Protein AF-A0A439DXZ3-F1 (afdb_monomer_lite)

Radius of gyration: 14.21 Å; chains: 1; bounding box: 31×34×32 Å

Organism: NCBI:txid1335622

Sequence (67 aa):
MESWRARLGVLASRGETSGPRVDECRAALSFWRMHATLVRELHISDDEAHSLLTVIEQHGNREAVAR

Structure (mmCIF, N/CA/C/O backbone):
data_AF-A0A439DXZ3-F1
#
_entry.id   AF-A0A439DXZ3-F1
#
loop_
_atom_site.group_PDB
_atom_site.id
_atom_site.type_symbol
_atom_site.label_atom_id
_atom_site.label_alt_id
_atom_site.label_comp_id
_atom_site.label_asym_id
_atom_site.label_entity_id
_atom_site.label_seq_id
_atom_site.pdbx_PDB_ins_code
_atom_site.Cartn_x
_atom_site.Cartn_y
_atom_site.Cartn_z
_atom_site.occupancy
_atom_site.B_iso_or_equiv
_atom_site.auth_seq_id
_atom_site.auth_comp_id
_atom_site.auth_asym_id
_atom_site.auth_atom_id
_atom_site.pdbx_PDB_model_num
ATOM 1 N N . MET A 1 1 ? 4.775 8.557 2.800 1.00 70.56 1 MET A N 1
ATOM 2 C CA . MET A 1 1 ? 4.319 8.501 1.386 1.00 70.56 1 MET A CA 1
ATOM 3 C C . MET A 1 1 ? 5.219 9.313 0.445 1.00 70.56 1 MET A C 1
ATOM 5 O O . MET A 1 1 ? 5.597 8.791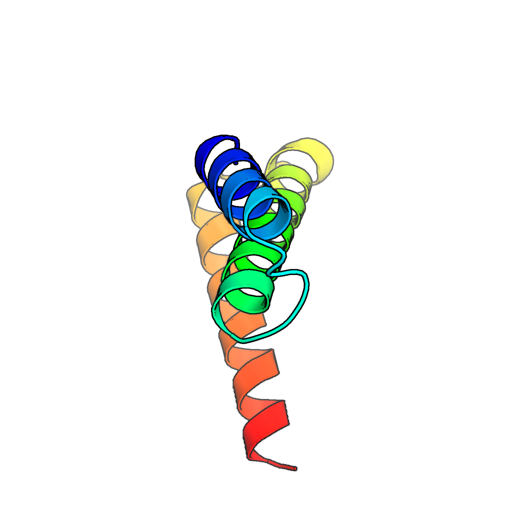 -0.598 1.00 70.56 1 MET A O 1
ATOM 9 N N . GLU A 1 2 ? 5.601 10.550 0.793 1.00 72.25 2 GLU A N 1
ATOM 10 C CA . GLU A 1 2 ? 6.458 11.406 -0.055 1.00 72.25 2 GLU A CA 1
ATOM 11 C C . GLU A 1 2 ? 7.849 10.820 -0.339 1.00 72.25 2 GLU A C 1
ATOM 13 O O . GLU A 1 2 ? 8.297 10.863 -1.482 1.00 72.25 2 GLU A O 1
ATOM 18 N N . SER A 1 3 ? 8.486 10.178 0.646 1.00 89.94 3 SER A N 1
ATOM 19 C CA . SER A 1 3 ? 9.793 9.523 0.475 1.00 89.94 3 SER A CA 1
ATOM 20 C C . SER A 1 3 ? 9.786 8.435 -0.609 1.00 89.94 3 SER A C 1
ATOM 22 O O . SER A 1 3 ? 10.695 8.368 -1.434 1.00 89.94 3 SER A O 1
ATOM 24 N N . TRP A 1 4 ? 8.729 7.619 -0.666 1.00 94.12 4 TRP A N 1
ATOM 25 C CA . TRP A 1 4 ? 8.561 6.570 -1.678 1.00 94.12 4 TRP A CA 1
ATOM 26 C C . TRP A 1 4 ? 8.242 7.130 -3.067 1.00 94.12 4 TRP A C 1
ATOM 28 O O . TRP A 1 4 ? 8.769 6.631 -4.059 1.00 94.12 4 TRP A O 1
ATOM 38 N N . ARG A 1 5 ? 7.436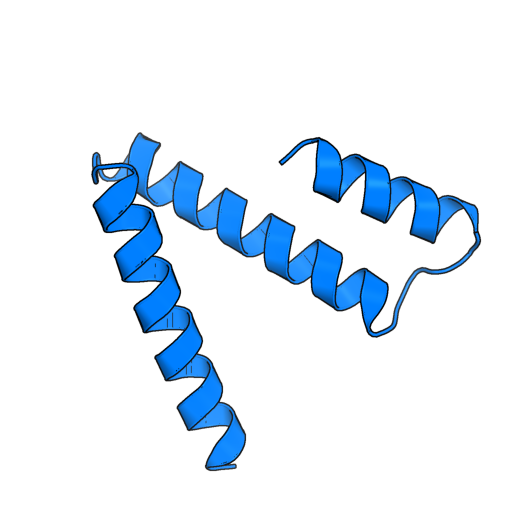 8.200 -3.153 1.00 94.69 5 ARG A N 1
ATOM 39 C CA . ARG A 1 5 ? 7.171 8.891 -4.429 1.00 94.69 5 ARG A CA 1
ATOM 40 C C . ARG A 1 5 ? 8.440 9.524 -4.993 1.00 94.69 5 ARG A C 1
ATOM 42 O O . ARG A 1 5 ? 8.715 9.364 -6.178 1.00 94.69 5 ARG A O 1
ATOM 49 N N . ALA A 1 6 ? 9.231 10.180 -4.145 1.00 96.06 6 ALA A N 1
ATOM 50 C CA . ALA A 1 6 ? 10.517 10.747 -4.533 1.00 96.06 6 ALA A CA 1
ATOM 51 C C . ALA A 1 6 ? 11.478 9.656 -5.025 1.00 96.06 6 ALA A C 1
ATOM 53 O O . ALA A 1 6 ? 12.068 9.789 -6.095 1.00 96.06 6 ALA A O 1
ATOM 54 N N . ARG A 1 7 ? 11.578 8.537 -4.295 1.00 96.12 7 ARG A N 1
ATOM 55 C CA . ARG A 1 7 ? 12.406 7.392 -4.695 1.00 96.12 7 ARG A CA 1
ATOM 56 C C . ARG A 1 7 ? 11.978 6.823 -6.048 1.00 96.12 7 ARG A C 1
ATOM 58 O O . ARG A 1 7 ? 12.835 6.632 -6.903 1.00 96.12 7 ARG A O 1
ATOM 65 N N . LEU A 1 8 ? 10.677 6.631 -6.278 1.00 97.19 8 LEU A N 1
ATOM 66 C CA . LEU A 1 8 ? 10.151 6.180 -7.569 1.00 97.19 8 LEU A CA 1
ATOM 67 C C . LEU A 1 8 ? 10.469 7.171 -8.702 1.00 97.19 8 LEU A C 1
ATOM 69 O O . LEU A 1 8 ? 10.858 6.751 -9.789 1.00 97.19 8 LEU A O 1
ATOM 73 N N . GLY A 1 9 ? 10.370 8.478 -8.440 1.00 96.94 9 GLY A N 1
ATOM 74 C CA . GLY A 1 9 ? 10.763 9.520 -9.393 1.00 96.94 9 GLY A CA 1
ATOM 75 C C . GLY A 1 9 ? 12.252 9.477 -9.756 1.00 96.94 9 GLY A C 1
ATOM 76 O O . GLY A 1 9 ? 12.602 9.638 -10.922 1.00 96.94 9 GLY A O 1
ATOM 77 N N . VAL A 1 10 ? 13.128 9.190 -8.787 1.00 97.69 10 VAL A N 1
ATOM 78 C CA . VAL A 1 10 ? 14.572 9.006 -9.024 1.00 97.69 10 VAL A CA 1
ATOM 79 C C . VAL A 1 10 ? 14.864 7.757 -9.861 1.00 97.69 10 VAL A C 1
ATOM 81 O O . VAL A 1 10 ? 15.781 7.776 -10.677 1.00 97.69 10 VAL A O 1
ATOM 84 N N . LEU A 1 11 ? 14.114 6.667 -9.676 1.00 97.81 11 LEU A N 1
ATOM 85 C CA . LEU A 1 11 ? 14.251 5.479 -10.529 1.00 97.81 11 LEU A CA 1
ATOM 86 C C . LEU A 1 11 ? 13.852 5.811 -11.972 1.00 97.81 11 LEU A C 1
ATOM 88 O O . LEU A 1 11 ? 14.629 5.579 -12.899 1.00 97.81 11 LEU A O 1
ATOM 92 N N . ALA A 1 12 ? 12.705 6.471 -12.145 1.00 97.44 12 ALA A N 1
ATOM 93 C CA . ALA A 1 12 ? 12.216 6.876 -13.456 1.00 97.44 12 ALA A CA 1
ATOM 94 C C . ALA A 1 12 ? 13.187 7.821 -14.186 1.00 97.44 12 ALA A C 1
ATOM 96 O O . ALA A 1 12 ? 13.434 7.637 -15.376 1.00 97.44 12 ALA A O 1
ATOM 97 N N . SER A 1 13 ? 13.797 8.788 -13.488 1.00 97.56 13 SER A N 1
ATOM 98 C CA . SER A 1 13 ? 14.769 9.709 -14.101 1.00 97.56 13 SER A CA 1
ATOM 99 C C . SER A 1 13 ? 16.063 9.025 -14.556 1.00 97.56 13 SER A C 1
ATOM 101 O O . SER A 1 13 ? 16.768 9.556 -15.411 1.00 97.56 13 SER A O 1
ATOM 103 N N . ARG A 1 14 ? 16.358 7.830 -14.033 1.00 96.69 14 ARG A N 1
ATOM 104 C CA . ARG A 1 14 ? 17.476 6.970 -14.453 1.00 96.69 14 ARG A CA 1
ATOM 105 C C . ARG A 1 14 ? 17.091 5.975 -15.554 1.00 96.69 14 ARG A C 1
ATOM 107 O O . ARG A 1 14 ? 17.905 5.130 -15.910 1.00 96.69 14 ARG A O 1
ATOM 114 N N . GLY A 1 15 ? 15.864 6.054 -16.073 1.00 97.56 15 GLY A N 1
ATOM 115 C CA . GLY A 1 15 ? 15.324 5.118 -17.061 1.00 97.56 15 GLY A CA 1
ATOM 116 C C . GLY A 1 15 ? 14.816 3.800 -16.466 1.00 97.56 15 GLY A C 1
ATOM 117 O O . GLY A 1 15 ? 14.402 2.916 -17.211 1.00 97.56 15 GLY A O 1
ATOM 118 N N . GLU A 1 16 ? 14.809 3.655 -15.138 1.00 97.00 16 GLU A N 1
ATOM 119 C CA . GLU A 1 16 ? 14.310 2.461 -14.458 1.00 97.00 16 GLU A CA 1
ATOM 120 C C . GLU A 1 16 ? 12.789 2.581 -14.265 1.00 97.00 16 GLU A C 1
ATOM 122 O O . GLU A 1 16 ? 12.301 3.229 -13.338 1.00 97.00 16 GLU A O 1
ATOM 127 N N . THR A 1 17 ? 12.024 1.984 -15.183 1.00 96.38 17 THR A N 1
ATOM 128 C CA . THR A 1 17 ? 10.547 2.054 -15.214 1.00 96.38 17 THR A CA 1
ATOM 129 C C . THR A 1 17 ? 9.855 0.749 -14.805 1.00 96.38 17 THR A C 1
ATOM 131 O O . THR A 1 17 ? 8.638 0.734 -14.587 1.00 96.38 17 THR A O 1
ATOM 134 N N . SER A 1 18 ? 10.626 -0.330 -14.654 1.00 95.88 18 SER A N 1
ATOM 135 C CA . SER A 1 18 ? 10.187 -1.664 -14.235 1.00 95.88 18 SER A CA 1
ATOM 136 C C . SER A 1 18 ? 11.301 -2.399 -13.492 1.00 95.88 18 SER A C 1
ATOM 138 O O . SER A 1 18 ? 12.475 -2.075 -13.663 1.00 95.88 18 SER A O 1
ATOM 140 N N . GLY A 1 19 ? 10.936 -3.434 -12.737 1.00 96.00 19 GLY A N 1
ATOM 141 C CA . GLY A 1 19 ? 11.873 -4.303 -12.034 1.00 96.00 19 GLY A CA 1
ATOM 142 C C . GLY A 1 19 ? 11.764 -4.179 -10.514 1.00 96.00 19 GLY A C 1
ATOM 143 O O . GLY A 1 19 ? 11.004 -3.349 -10.009 1.00 96.00 19 GLY A O 1
ATOM 144 N N . PRO A 1 20 ? 12.559 -4.964 -9.767 1.00 96.88 20 PRO A N 1
ATOM 145 C CA . PRO A 1 20 ? 12.311 -5.221 -8.348 1.00 96.88 20 PRO A CA 1
ATOM 146 C C . PRO A 1 20 ? 12.209 -3.963 -7.479 1.00 96.88 20 PRO A C 1
ATOM 148 O O . PRO A 1 20 ? 11.374 -3.889 -6.584 1.00 96.88 20 PRO A O 1
ATOM 151 N N . ARG A 1 21 ? 13.022 -2.938 -7.758 1.00 95.62 21 ARG A N 1
ATOM 152 C CA . ARG A 1 21 ? 13.032 -1.690 -6.976 1.00 95.62 21 ARG A CA 1
ATOM 153 C C . ARG A 1 21 ? 11.829 -0.805 -7.287 1.00 95.62 21 ARG A C 1
ATOM 155 O O . ARG A 1 21 ? 11.323 -0.114 -6.403 1.00 95.62 21 ARG A O 1
ATOM 162 N N . VAL A 1 22 ? 11.380 -0.805 -8.542 1.00 97.62 22 VAL A N 1
ATOM 163 C CA . VAL A 1 22 ? 10.157 -0.109 -8.957 1.00 97.62 22 VAL A CA 1
ATOM 164 C C . VAL A 1 22 ? 8.946 -0.795 -8.335 1.00 97.62 22 VAL A C 1
ATOM 166 O O . VAL A 1 22 ? 8.070 -0.109 -7.806 1.00 97.62 22 VAL A O 1
ATOM 169 N N . ASP A 1 23 ? 8.926 -2.126 -8.341 1.00 96.62 23 ASP A N 1
ATOM 170 C CA . ASP A 1 23 ? 7.848 -2.924 -7.761 1.00 96.62 23 ASP A CA 1
ATOM 171 C C . ASP A 1 23 ? 7.772 -2.743 -6.240 1.00 96.62 23 ASP A C 1
ATOM 173 O O . ASP A 1 23 ? 6.688 -2.490 -5.719 1.00 96.62 23 ASP A O 1
ATOM 177 N N . GLU A 1 24 ? 8.912 -2.724 -5.542 1.00 94.69 24 GLU A N 1
ATOM 178 C CA . GLU A 1 24 ? 8.995 -2.389 -4.112 1.00 94.69 24 GLU A CA 1
ATOM 179 C C . GLU A 1 24 ? 8.403 -1.000 -3.822 1.00 94.69 24 GLU A C 1
ATOM 181 O O . GLU A 1 24 ? 7.549 -0.841 -2.946 1.00 94.69 24 GLU A O 1
ATOM 186 N N . CYS A 1 25 ? 8.800 0.021 -4.593 1.00 96.75 25 CYS A N 1
ATOM 187 C CA . CYS A 1 25 ? 8.272 1.374 -4.413 1.00 96.75 25 CYS A CA 1
ATOM 188 C C . CYS A 1 25 ? 6.756 1.427 -4.654 1.00 96.75 25 CYS A C 1
ATOM 190 O O . CYS A 1 25 ? 6.035 2.106 -3.919 1.00 96.75 25 CYS A O 1
ATOM 192 N N . ARG A 1 26 ? 6.254 0.721 -5.676 1.00 95.94 26 ARG A N 1
ATOM 193 C CA . ARG A 1 26 ? 4.818 0.650 -5.984 1.00 95.94 26 ARG A CA 1
ATOM 194 C C . ARG A 1 26 ? 4.040 -0.085 -4.894 1.00 95.94 26 ARG A C 1
ATOM 196 O O . ARG A 1 26 ? 2.978 0.401 -4.506 1.00 95.94 26 ARG A O 1
ATOM 203 N N . ALA A 1 27 ? 4.570 -1.191 -4.376 1.00 94.00 27 ALA A N 1
ATOM 204 C CA . ALA A 1 27 ? 3.973 -1.941 -3.276 1.00 94.00 27 ALA A CA 1
ATOM 205 C C . ALA A 1 27 ? 3.844 -1.063 -2.024 1.00 94.00 27 ALA A C 1
ATOM 207 O O . ALA A 1 27 ? 2.737 -0.889 -1.513 1.00 94.00 27 ALA A O 1
ATOM 208 N N . ALA A 1 28 ? 4.927 -0.390 -1.620 1.00 94.69 28 ALA A N 1
ATOM 209 C CA . ALA A 1 28 ? 4.908 0.530 -0.485 1.00 94.69 28 ALA A CA 1
ATOM 210 C C . ALA A 1 28 ? 3.880 1.661 -0.675 1.00 94.69 28 ALA A C 1
ATOM 212 O O . ALA A 1 28 ? 3.122 1.988 0.238 1.00 94.69 28 ALA A O 1
ATOM 213 N N . LEU A 1 29 ? 3.807 2.260 -1.868 1.00 96.00 29 LEU A N 1
ATOM 214 C CA . LEU A 1 29 ? 2.811 3.297 -2.156 1.00 96.00 29 LEU A CA 1
ATOM 215 C C . LEU A 1 29 ? 1.375 2.769 -2.096 1.00 96.00 29 LEU A C 1
ATOM 217 O O . LEU A 1 29 ? 0.492 3.482 -1.615 1.00 96.00 29 LEU A O 1
ATOM 221 N N . SER A 1 30 ? 1.136 1.543 -2.566 1.00 94.75 30 SER A N 1
ATOM 222 C CA . SER A 1 30 ? -0.178 0.907 -2.482 1.00 94.75 30 SER A CA 1
ATOM 223 C C . SER A 1 30 ? -0.576 0.632 -1.031 1.00 94.75 30 SER A C 1
ATOM 225 O O . SER A 1 30 ? -1.697 0.974 -0.653 1.00 94.75 30 SER A O 1
ATOM 227 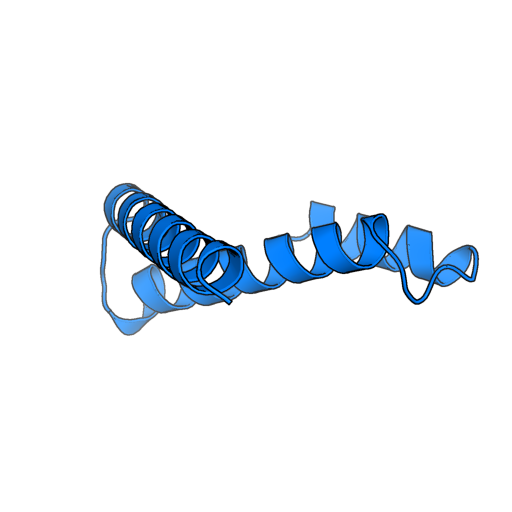N N . PHE A 1 31 ? 0.350 0.119 -0.210 1.00 94.88 31 PHE A N 1
ATOM 228 C CA . PHE A 1 31 ? 0.151 -0.088 1.227 1.00 94.88 31 PHE A CA 1
ATOM 229 C C . PHE A 1 31 ? -0.293 1.206 1.912 1.00 94.88 31 PHE A C 1
ATOM 231 O O . PHE A 1 31 ? -1.375 1.268 2.491 1.00 94.88 31 PHE A O 1
ATOM 238 N N . TRP A 1 32 ? 0.483 2.287 1.764 1.00 95.25 32 TRP A N 1
ATOM 239 C CA . TRP A 1 32 ? 0.170 3.563 2.419 1.00 95.25 32 TRP A CA 1
ATOM 240 C C . TRP A 1 32 ? -1.114 4.210 1.897 1.00 95.25 32 TRP A C 1
ATOM 242 O O . TRP A 1 32 ? -1.773 4.946 2.628 1.00 95.25 32 TRP A O 1
ATOM 252 N N . ARG A 1 33 ? -1.487 3.954 0.637 1.00 96.00 33 ARG A N 1
ATOM 253 C CA . ARG A 1 33 ? -2.779 4.395 0.100 1.00 96.00 33 ARG A CA 1
ATOM 254 C C . ARG A 1 33 ? -3.932 3.668 0.789 1.00 96.00 33 ARG A C 1
ATOM 256 O O . ARG A 1 33 ? -4.883 4.326 1.190 1.00 96.00 33 ARG A O 1
ATOM 263 N N . MET A 1 34 ? -3.846 2.346 0.928 1.00 96.69 34 MET A N 1
ATOM 264 C CA . MET A 1 34 ? -4.870 1.562 1.623 1.00 96.69 34 MET A CA 1
ATOM 265 C C . MET A 1 34 ? -4.941 1.920 3.106 1.00 96.69 34 MET A C 1
ATOM 267 O O . MET A 1 34 ? -6.036 2.125 3.615 1.00 96.69 34 MET A O 1
ATOM 271 N N . HIS A 1 35 ? -3.795 2.083 3.768 1.00 97.19 35 HIS A N 1
ATOM 272 C CA . HIS A 1 35 ? -3.722 2.517 5.166 1.00 97.19 35 HIS A CA 1
ATOM 273 C C . HIS A 1 35 ? -4.472 3.836 5.381 1.00 97.19 35 HIS A C 1
ATOM 275 O O . HIS A 1 35 ? -5.384 3.904 6.202 1.00 97.19 35 HIS A O 1
ATOM 281 N N . ALA A 1 36 ? -4.201 4.842 4.543 1.00 96.94 36 ALA A N 1
ATOM 282 C CA . ALA A 1 36 ? -4.901 6.123 4.604 1.00 96.94 36 ALA A CA 1
ATOM 283 C C . ALA A 1 36 ? -6.420 5.993 4.385 1.00 96.94 36 ALA A C 1
ATOM 285 O O . ALA A 1 36 ? -7.189 6.720 5.010 1.00 96.94 36 ALA A O 1
ATOM 286 N N . THR A 1 37 ? -6.866 5.075 3.521 1.00 97.81 37 THR A N 1
ATOM 287 C CA . THR A 1 37 ? -8.296 4.780 3.340 1.00 97.81 37 THR A CA 1
ATOM 288 C C . THR A 1 37 ? -8.914 4.180 4.603 1.00 97.81 37 THR A C 1
ATOM 290 O O . THR A 1 37 ? -9.978 4.636 5.014 1.00 97.81 37 THR A O 1
ATOM 293 N N . LEU A 1 38 ? -8.256 3.207 5.242 1.00 97.88 38 LEU A N 1
ATOM 294 C CA . LEU A 1 38 ? -8.746 2.588 6.481 1.00 97.88 38 LEU A CA 1
ATOM 295 C C . LEU A 1 38 ? -8.906 3.625 7.602 1.00 97.88 38 LEU A C 1
ATOM 297 O O . LEU A 1 38 ? -9.932 3.656 8.276 1.00 97.88 38 LEU A O 1
ATOM 301 N N . VAL A 1 39 ? -7.924 4.512 7.756 1.00 98.25 39 VAL A N 1
ATOM 302 C CA . VAL A 1 39 ? -7.958 5.546 8.798 1.00 98.25 39 VAL A CA 1
ATOM 303 C C . VAL A 1 39 ? -9.011 6.615 8.496 1.00 98.25 39 VAL A C 1
ATOM 305 O O . VAL A 1 39 ? -9.799 6.978 9.367 1.00 98.25 39 VAL A O 1
ATOM 308 N N . ARG A 1 40 ? -9.050 7.135 7.263 1.00 98.25 40 ARG A N 1
ATOM 309 C CA . ARG A 1 40 ? -9.896 8.291 6.927 1.00 98.25 40 ARG A CA 1
ATOM 310 C C . ARG A 1 40 ? -11.362 7.932 6.711 1.00 98.25 40 ARG A C 1
ATOM 312 O O . ARG A 1 40 ? -12.222 8.695 7.130 1.00 98.25 40 ARG A O 1
ATOM 319 N N . GLU A 1 41 ? -11.628 6.821 6.029 1.00 98.19 41 GLU A N 1
ATOM 320 C CA . GLU A 1 41 ? -12.984 6.459 5.594 1.00 98.19 41 GLU A CA 1
ATOM 321 C C . GLU A 1 41 ? -13.652 5.465 6.548 1.00 98.19 41 GLU A C 1
ATOM 323 O O . GLU A 1 41 ? -14.869 5.481 6.699 1.00 98.19 41 GLU A O 1
ATOM 328 N N . LEU A 1 42 ? -12.866 4.583 7.179 1.00 97.50 42 LEU A N 1
ATOM 329 C CA . LEU A 1 42 ? -13.389 3.542 8.072 1.00 97.50 42 LEU A CA 1
ATOM 330 C C . LEU A 1 42 ? -13.135 3.838 9.552 1.00 97.50 42 LEU A C 1
ATOM 332 O O . LEU A 1 42 ? -13.570 3.065 10.401 1.00 97.50 42 LEU A O 1
ATOM 336 N N . HIS A 1 43 ? -12.453 4.946 9.860 1.00 97.25 43 HIS A N 1
ATOM 337 C CA . HIS A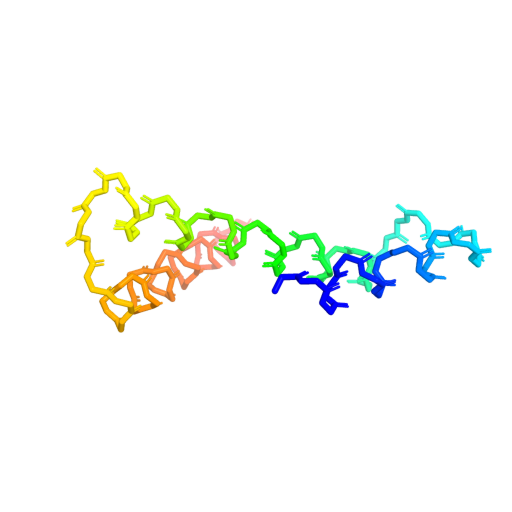 1 43 ? -12.146 5.387 11.223 1.00 97.25 43 HIS A CA 1
ATOM 338 C C . HIS A 1 43 ? -11.446 4.322 12.081 1.00 97.25 43 HIS A C 1
ATOM 340 O O . HIS A 1 43 ? -11.610 4.285 13.299 1.00 97.25 43 HIS A O 1
ATOM 346 N N . ILE A 1 44 ? -10.653 3.462 11.439 1.00 97.69 44 ILE A N 1
ATOM 347 C CA . ILE A 1 44 ? -9.790 2.492 12.114 1.00 97.69 44 ILE A CA 1
ATOM 348 C C . ILE A 1 44 ? -8.571 3.242 12.661 1.00 97.69 44 ILE A C 1
ATOM 350 O O . ILE A 1 44 ? -8.065 4.160 12.010 1.00 97.69 44 ILE A O 1
ATOM 354 N N . SER A 1 45 ? -8.095 2.874 13.853 1.00 98.06 45 SER A N 1
ATOM 355 C CA . SER A 1 45 ? -6.889 3.498 14.404 1.00 98.06 45 SER A CA 1
ATOM 356 C C . SER A 1 45 ? -5.653 3.203 13.545 1.00 98.06 45 SER A C 1
ATOM 358 O O . SER A 1 45 ? -5.617 2.235 12.785 1.00 98.06 45 SER A O 1
ATOM 360 N N . ASP A 1 46 ? -4.622 4.042 13.657 1.00 97.50 46 ASP A N 1
ATOM 361 C CA . ASP A 1 46 ? -3.393 3.905 12.863 1.00 97.50 46 ASP A CA 1
ATOM 362 C C . ASP A 1 46 ? -2.736 2.522 13.042 1.00 97.50 46 ASP A C 1
ATOM 364 O O . ASP A 1 46 ? -2.425 1.847 12.054 1.00 97.50 46 ASP A O 1
ATOM 368 N N . ASP A 1 47 ? -2.636 2.075 14.299 1.00 97.44 47 ASP A N 1
ATOM 369 C CA . ASP A 1 47 ? -2.057 0.788 14.694 1.00 97.44 47 ASP A CA 1
ATOM 370 C C . ASP A 1 47 ? -2.888 -0.399 14.183 1.00 97.44 47 ASP A C 1
ATOM 372 O O . ASP A 1 47 ? -2.345 -1.366 13.640 1.00 97.44 47 ASP A O 1
ATOM 376 N N . GLU A 1 48 ? -4.217 -0.333 14.305 1.00 97.81 48 GLU A N 1
ATOM 377 C CA . GLU A 1 48 ? -5.110 -1.382 13.803 1.00 97.81 48 GLU A CA 1
ATOM 378 C C . GLU A 1 48 ? -5.089 -1.453 12.275 1.00 97.81 48 GLU A C 1
ATOM 380 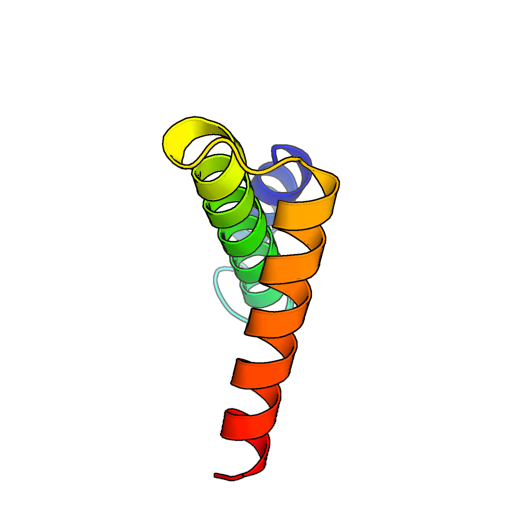O O . GLU A 1 48 ? -5.052 -2.548 11.714 1.00 97.81 48 GLU A O 1
ATOM 385 N N . ALA A 1 49 ? -5.060 -0.307 11.590 1.00 97.94 49 ALA A N 1
ATOM 386 C CA . ALA A 1 49 ? -4.952 -0.252 10.139 1.00 97.94 49 ALA A CA 1
ATOM 387 C C . ALA A 1 49 ? -3.627 -0.868 9.669 1.00 97.94 49 ALA A C 1
ATOM 389 O O . ALA A 1 49 ? -3.609 -1.647 8.716 1.00 97.94 49 ALA A O 1
ATOM 390 N N . HIS A 1 50 ? -2.522 -0.575 10.360 1.00 96.69 50 HIS A N 1
ATOM 391 C CA . HIS A 1 50 ? -1.222 -1.175 10.069 1.00 96.69 50 HIS A CA 1
ATOM 392 C C . HIS A 1 50 ? -1.227 -2.698 10.290 1.00 96.69 50 HIS A C 1
ATOM 394 O O . HIS A 1 50 ? -0.769 -3.465 9.436 1.00 96.69 50 HIS A O 1
ATOM 400 N N . SER A 1 51 ? -1.801 -3.145 11.409 1.00 96.69 51 SER A N 1
ATOM 401 C CA . SER A 1 51 ? -1.942 -4.564 11.749 1.00 96.69 51 SER A CA 1
ATOM 402 C C . SER A 1 51 ? -2.795 -5.319 10.721 1.00 96.69 51 SER A C 1
ATOM 404 O O . SER A 1 51 ? -2.375 -6.355 10.200 1.00 96.69 51 SER A O 1
ATOM 406 N N . LEU A 1 52 ? -3.952 -4.767 10.339 1.00 96.19 52 LEU A N 1
ATOM 407 C CA . LEU A 1 52 ? -4.850 -5.365 9.349 1.00 96.19 52 LEU A CA 1
ATOM 408 C C . LEU A 1 52 ? -4.155 -5.558 7.998 1.00 96.19 52 LEU A C 1
ATOM 410 O O . LEU A 1 52 ? -4.249 -6.627 7.392 1.00 96.19 52 LEU A O 1
ATOM 414 N N . LEU A 1 53 ? -3.439 -4.537 7.527 1.00 95.75 53 LEU A N 1
ATOM 415 C CA . LEU A 1 53 ? -2.715 -4.615 6.261 1.00 95.75 53 LEU A CA 1
ATOM 416 C C . LEU A 1 53 ? -1.606 -5.663 6.290 1.00 95.75 53 LEU A C 1
ATOM 418 O O . LEU A 1 53 ? -1.451 -6.403 5.322 1.00 95.75 53 LEU A O 1
ATOM 422 N N . THR A 1 54 ? -0.907 -5.789 7.418 1.00 93.94 54 THR A N 1
ATOM 423 C CA . THR A 1 54 ? 0.092 -6.844 7.623 1.00 93.94 54 THR A CA 1
ATOM 424 C C . THR A 1 54 ? -0.539 -8.235 7.480 1.00 93.94 54 THR A C 1
ATOM 426 O O . THR A 1 54 ? 0.014 -9.107 6.809 1.00 93.94 54 THR A O 1
ATOM 429 N N . VAL A 1 55 ? -1.729 -8.452 8.054 1.00 95.06 55 VAL A N 1
ATOM 430 C CA . VAL A 1 55 ? -2.461 -9.727 7.926 1.00 95.06 55 VAL A CA 1
ATOM 431 C C . VAL A 1 55 ? -2.876 -9.997 6.475 1.00 95.06 55 VAL A C 1
ATOM 433 O O . VAL A 1 55 ? -2.730 -11.125 5.993 1.00 95.06 55 VAL A O 1
ATOM 436 N N . ILE A 1 56 ? -3.368 -8.978 5.764 1.00 92.94 56 ILE A N 1
ATOM 437 C CA . ILE A 1 56 ? -3.758 -9.088 4.350 1.00 92.94 56 ILE A CA 1
ATOM 438 C C . ILE A 1 56 ? -2.550 -9.468 3.484 1.00 92.94 56 ILE A C 1
ATOM 440 O O . ILE A 1 56 ? -2.647 -10.395 2.677 1.00 92.94 56 ILE A O 1
ATOM 444 N N . GLU A 1 57 ? -1.401 -8.817 3.679 1.00 89.25 57 GLU A N 1
ATOM 445 C CA . GLU A 1 57 ? -0.163 -9.135 2.955 1.00 89.25 57 GLU A CA 1
ATOM 446 C C . GLU A 1 57 ? 0.299 -10.576 3.211 1.00 89.25 57 GLU A C 1
ATOM 448 O O . GLU A 1 57 ? 0.606 -11.311 2.269 1.00 89.25 57 GLU A O 1
ATOM 453 N N . GLN A 1 58 ? 0.280 -11.028 4.469 1.00 89.00 58 GLN A N 1
ATOM 454 C CA . GLN A 1 58 ? 0.611 -12.412 4.822 1.00 89.00 58 GLN A CA 1
ATOM 455 C C . GLN A 1 58 ? -0.340 -13.425 4.175 1.00 89.00 58 GLN A C 1
ATOM 457 O O . GLN A 1 58 ? 0.070 -14.530 3.814 1.00 89.00 58 GLN A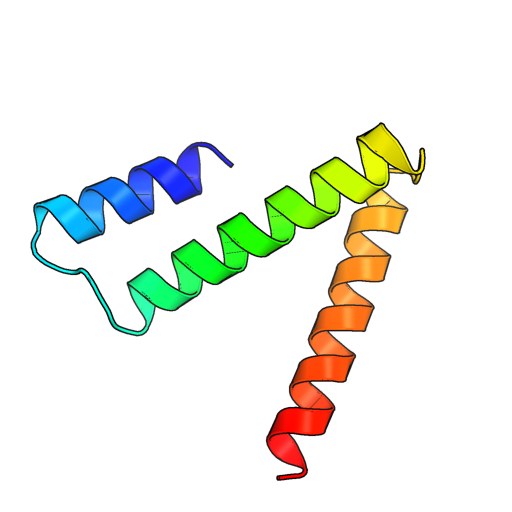 O 1
ATOM 462 N N . HIS A 1 59 ? -1.624 -13.088 4.043 1.00 90.56 59 HIS A N 1
ATOM 463 C CA . HIS A 1 59 ? -2.587 -13.949 3.366 1.00 90.56 59 HIS A CA 1
ATOM 464 C C . HIS A 1 59 ? -2.320 -14.031 1.860 1.00 90.56 59 HIS A C 1
ATOM 466 O O . HIS A 1 59 ? -2.175 -15.138 1.344 1.00 90.56 59 HIS A O 1
ATOM 472 N N . GLY A 1 60 ? -2.142 -12.892 1.186 1.00 85.06 60 GLY A N 1
ATOM 473 C CA . GLY A 1 60 ? -1.809 -12.863 -0.240 1.00 85.06 60 GLY A CA 1
ATOM 474 C C . GLY A 1 60 ? -0.510 -13.610 -0.567 1.00 85.06 60 GLY A C 1
ATOM 475 O O . GLY A 1 60 ? -0.450 -14.348 -1.549 1.00 85.06 60 GLY A O 1
ATOM 476 N N . ASN A 1 61 ? 0.509 -13.499 0.292 1.00 80.19 61 ASN A N 1
ATOM 477 C CA . ASN A 1 61 ? 1.768 -14.224 0.110 1.00 80.19 61 ASN A CA 1
ATOM 478 C C . ASN A 1 61 ? 1.594 -15.750 0.236 1.00 80.19 61 ASN A C 1
ATOM 480 O O . ASN A 1 61 ? 2.166 -16.507 -0.545 1.00 80.19 61 ASN A O 1
ATOM 484 N N . ARG A 1 62 ? 0.765 -16.220 1.180 1.00 83.00 62 ARG A N 1
ATOM 485 C CA . ARG A 1 62 ? 0.459 -17.657 1.320 1.00 83.00 62 ARG A CA 1
ATOM 486 C C . ARG A 1 62 ? -0.226 -18.223 0.079 1.00 83.00 62 ARG A C 1
ATOM 488 O O . ARG A 1 62 ? 0.126 -19.317 -0.349 1.00 83.00 62 ARG A O 1
ATOM 495 N N . GLU A 1 63 ? -1.168 -17.487 -0.507 1.00 83.44 63 GLU A N 1
ATOM 496 C CA . GLU A 1 63 ? -1.828 -17.919 -1.744 1.00 83.44 63 GLU A CA 1
ATOM 497 C C . GLU A 1 63 ? -0.872 -17.972 -2.938 1.00 83.44 63 GLU A C 1
ATOM 499 O O . GLU A 1 63 ? -1.019 -18.841 -3.793 1.00 83.44 63 GLU A O 1
ATOM 504 N N . ALA A 1 64 ? 0.105 -17.064 -3.005 1.00 78.56 64 ALA A N 1
ATOM 505 C CA . ALA A 1 64 ? 1.101 -17.057 -4.071 1.00 78.56 64 ALA A CA 1
ATOM 506 C C . ALA A 1 64 ? 2.050 -18.265 -3.995 1.00 78.56 64 ALA A C 1
ATOM 508 O O . ALA A 1 64 ? 2.365 -18.835 -5.030 1.00 78.56 64 ALA A O 1
ATOM 509 N N . VAL A 1 65 ? 2.468 -18.679 -2.791 1.00 79.44 65 VAL A N 1
ATOM 510 C CA . VAL A 1 65 ? 3.340 -19.858 -2.582 1.00 79.44 65 VAL A CA 1
ATOM 511 C C . VAL A 1 65 ? 2.620 -21.180 -2.869 1.00 79.44 65 VAL A C 1
ATOM 513 O O . VAL A 1 65 ? 3.258 -22.176 -3.195 1.00 79.44 65 VAL A O 1
ATOM 516 N N . ALA A 1 66 ? 1.295 -21.212 -2.725 1.00 74.62 66 ALA A N 1
ATOM 517 C CA . ALA A 1 66 ? 0.494 -22.408 -2.969 1.00 74.62 66 ALA A CA 1
ATOM 518 C C . ALA A 1 66 ? 0.194 -22.674 -4.461 1.00 74.62 66 ALA A C 1
ATOM 520 O O . ALA A 1 66 ? -0.396 -23.710 -4.768 1.00 74.62 66 ALA A O 1
ATOM 521 N N . ARG A 1 67 ? 0.551 -21.751 -5.365 1.00 65.75 67 ARG A N 1
ATOM 522 C CA . ARG A 1 67 ? 0.390 -21.878 -6.824 1.00 65.75 67 ARG A CA 1
ATOM 523 C C . ARG A 1 67 ? 1.704 -22.277 -7.482 1.00 65.75 67 ARG A C 1
ATOM 525 O O . ARG A 1 67 ? 1.625 -23.052 -8.458 1.00 65.75 67 ARG A O 1
#

Foldseek 3Di:
DVVLVVQLVVCVVVVNPDDDSNVVSVVVVVLVVQLCCCCPVVVDDSVVSNVVSVVVVVVVVVVVVVD

pLDDT: mean 93.23, std 7.33, range [65.75, 98.25]

Secondary structure (DSSP, 8-state):
-HHHHHHHHHHHHTT--SSHHHHHHHHHHHHHHHHHHHHHHH---HHHHHHHHHHHHHHHHHHHHT-